Protein AF-A0A6V7LR95-F1 (afdb_monomer)

InterPro domains:
  IPR001156 Transferrin-like domain [PS51408] (1-93)

Radius of gyration: 14.33 Å; Cα contacts (8 Å, |Δi|>4): 71; chains: 1; bounding box: 35×36×40 Å

Structure (mmCIF, N/CA/C/O backbone):
data_AF-A0A6V7LR95-F1
#
_entry.id   AF-A0A6V7LR95-F1
#
loop_
_atom_site.group_PDB
_atom_site.id
_atom_site.type_symbol
_atom_site.label_atom_id
_atom_site.label_alt_id
_atom_site.label_comp_id
_atom_site.label_asym_id
_atom_site.label_entity_id
_atom_site.label_seq_id
_atom_site.pdbx_PDB_ins_code
_atom_site.Cartn_x
_atom_site.Cartn_y
_atom_site.Cartn_z
_atom_site.occupancy
_atom_site.B_iso_or_equiv
_atom_site.auth_seq_id
_atom_site.auth_comp_id
_atom_site.auth_asym_id
_atom_site.auth_atom_id
_atom_site.pdbx_PDB_model_num
ATOM 1 N N . GLU A 1 1 ? 1.261 25.431 -10.183 1.00 73.88 1 GLU A N 1
ATOM 2 C CA . GLU A 1 1 ? 2.338 24.464 -9.891 1.00 73.88 1 GLU A CA 1
ATOM 3 C C . GLU A 1 1 ? 1.924 23.655 -8.665 1.00 73.88 1 GLU A C 1
ATOM 5 O O . GLU A 1 1 ? 1.272 24.232 -7.799 1.00 73.88 1 GLU A O 1
ATOM 10 N N . PHE A 1 2 ? 2.167 22.341 -8.631 1.00 76.94 2 PHE A N 1
ATOM 11 C CA . PHE A 1 2 ? 1.835 21.518 -7.458 1.00 76.94 2 PHE A CA 1
ATOM 12 C C . PHE A 1 2 ? 2.959 21.627 -6.421 1.00 76.94 2 PHE A C 1
ATOM 14 O O . PHE A 1 2 ? 4.124 21.576 -6.796 1.00 76.94 2 PHE A O 1
ATOM 21 N N . GLU A 1 3 ? 2.625 21.739 -5.131 1.00 78.69 3 GLU A N 1
ATOM 22 C CA . GLU A 1 3 ? 3.627 21.786 -4.046 1.00 78.69 3 GLU A CA 1
ATOM 23 C C . GLU A 1 3 ? 4.350 20.433 -3.881 1.00 78.69 3 GLU A C 1
ATOM 25 O O . GLU A 1 3 ? 5.518 20.396 -3.510 1.00 78.69 3 GLU A O 1
ATOM 30 N N . PHE A 1 4 ? 3.675 19.318 -4.205 1.00 77.75 4 PHE A N 1
ATOM 31 C CA . PHE A 1 4 ? 4.209 17.955 -4.100 1.00 77.75 4 PHE A CA 1
ATOM 32 C C . PHE A 1 4 ? 3.639 17.023 -5.178 1.00 77.75 4 PHE A C 1
ATOM 34 O O . PHE A 1 4 ? 2.528 17.233 -5.669 1.00 77.75 4 PHE A O 1
ATOM 41 N N . GLN A 1 5 ? 4.372 15.948 -5.488 1.00 82.25 5 GLN A N 1
ATOM 42 C CA . GLN A 1 5 ? 3.949 14.888 -6.405 1.00 82.25 5 GLN A CA 1
ATOM 43 C C . GLN A 1 5 ? 4.212 13.501 -5.804 1.00 82.25 5 GLN A C 1
ATOM 45 O O . GLN A 1 5 ? 5.277 13.246 -5.244 1.00 82.25 5 GLN A O 1
ATOM 50 N N . THR A 1 6 ? 3.250 12.586 -5.951 1.00 84.12 6 THR A N 1
ATOM 51 C CA . THR A 1 6 ? 3.440 11.168 -5.618 1.00 84.12 6 THR A CA 1
ATOM 52 C C . THR A 1 6 ? 4.292 10.500 -6.691 1.00 84.12 6 THR A C 1
ATOM 54 O O . THR A 1 6 ? 3.943 10.530 -7.873 1.00 84.12 6 THR A O 1
ATOM 57 N N . VAL A 1 7 ? 5.390 9.874 -6.275 1.00 89.38 7 VAL A N 1
ATOM 58 C CA . VAL A 1 7 ? 6.330 9.175 -7.158 1.00 89.38 7 VAL A CA 1
ATOM 59 C C . VAL A 1 7 ? 6.615 7.774 -6.631 1.00 89.38 7 VAL A C 1
ATOM 61 O O . VAL A 1 7 ? 6.467 7.506 -5.440 1.00 89.38 7 VAL A O 1
ATOM 64 N N . VAL A 1 8 ? 7.037 6.884 -7.528 1.00 91.69 8 VAL A N 1
ATOM 65 C CA . VAL A 1 8 ? 7.504 5.537 -7.188 1.00 91.69 8 VAL A CA 1
ATOM 66 C C . VAL A 1 8 ? 9.002 5.495 -7.433 1.00 91.69 8 VAL A C 1
ATOM 68 O O . VAL A 1 8 ? 9.459 5.839 -8.521 1.00 91.69 8 VAL A O 1
ATOM 71 N N . ILE A 1 9 ? 9.758 5.084 -6.420 1.00 93.62 9 ILE A N 1
ATOM 72 C CA . ILE A 1 9 ? 11.209 4.931 -6.505 1.00 93.62 9 ILE A CA 1
ATOM 73 C C . ILE A 1 9 ? 11.505 3.437 -6.621 1.00 93.62 9 ILE A C 1
ATOM 75 O O . ILE A 1 9 ? 11.103 2.656 -5.760 1.00 93.62 9 ILE A O 1
ATOM 79 N N . VAL A 1 10 ? 12.198 3.051 -7.689 1.00 94.50 10 VAL A N 1
ATOM 80 C CA . VAL A 1 10 ? 12.600 1.668 -7.978 1.00 94.50 10 VAL A CA 1
ATOM 81 C C . VAL A 1 10 ? 14.106 1.602 -8.248 1.00 94.50 10 VAL A C 1
ATOM 83 O O . VAL A 1 10 ? 14.696 2.624 -8.607 1.00 94.50 10 VAL A O 1
ATOM 86 N N . PRO A 1 11 ? 14.751 0.432 -8.086 1.00 94.69 11 PRO A N 1
ATOM 87 C CA . PRO A 1 11 ? 16.133 0.242 -8.516 1.00 94.69 11 PRO A CA 1
ATOM 88 C C . PRO A 1 11 ? 16.295 0.505 -10.015 1.00 94.69 11 PRO A C 1
ATOM 90 O O . PRO A 1 11 ? 15.386 0.231 -10.794 1.00 94.69 11 PRO A O 1
ATOM 93 N N . GLU A 1 12 ? 17.478 0.947 -10.436 1.00 95.31 12 GLU A N 1
ATOM 94 C CA . GLU A 1 12 ? 17.794 1.171 -11.857 1.00 95.31 12 GLU A CA 1
ATOM 95 C C . GLU A 1 12 ? 17.627 -0.100 -12.711 1.00 95.31 12 GLU A C 1
ATOM 97 O O . GLU A 1 12 ? 17.273 -0.031 -13.882 1.00 95.31 12 GLU A O 1
ATOM 102 N N . SER A 1 13 ? 17.810 -1.278 -12.106 1.00 93.81 13 SER A N 1
ATOM 103 C CA . SER A 1 13 ? 17.610 -2.578 -12.752 1.00 93.81 13 SER A CA 1
ATOM 104 C C . SER A 1 13 ? 16.141 -2.964 -12.974 1.00 93.81 13 SER A C 1
ATOM 106 O O . SER A 1 13 ? 15.871 -4.027 -13.535 1.00 93.81 13 SER A O 1
ATOM 108 N N . PHE A 1 14 ? 15.180 -2.153 -12.522 1.00 94.44 14 PHE A N 1
ATOM 109 C CA . PHE A 1 14 ? 13.759 -2.447 -12.665 1.00 94.44 14 PHE A CA 1
ATOM 110 C C . PHE A 1 14 ? 13.288 -2.294 -14.119 1.00 94.44 14 PHE A C 1
ATOM 112 O O . PHE A 1 14 ? 13.468 -1.252 -14.747 1.00 94.44 14 PHE A O 1
ATOM 119 N N . ASN A 1 15 ? 12.617 -3.322 -14.646 1.00 92.44 15 ASN A N 1
ATOM 120 C CA . ASN A 1 15 ? 12.039 -3.291 -15.988 1.00 92.44 15 ASN A CA 1
ATOM 121 C C . ASN A 1 15 ? 10.761 -2.438 -16.020 1.00 92.44 15 ASN A C 1
ATOM 123 O O . ASN A 1 15 ? 9.685 -2.880 -15.619 1.00 92.44 15 ASN A O 1
ATOM 127 N N . THR A 1 16 ? 10.858 -1.227 -16.563 1.00 91.56 16 THR A N 1
ATOM 128 C CA . THR A 1 16 ? 9.742 -0.273 -16.621 1.00 91.56 16 THR A CA 1
ATOM 129 C C . THR A 1 16 ? 8.698 -0.584 -17.696 1.00 91.56 16 THR A C 1
ATOM 131 O O . THR A 1 16 ? 7.618 0.006 -17.662 1.00 91.56 16 THR A O 1
ATOM 134 N N . ASN A 1 17 ? 8.954 -1.528 -18.611 1.00 94.12 17 ASN A N 1
ATOM 135 C CA . ASN A 1 17 ? 8.024 -1.867 -19.700 1.00 94.12 17 ASN A CA 1
ATOM 136 C C . ASN A 1 17 ? 6.672 -2.405 -19.199 1.00 94.12 17 ASN A C 1
ATOM 138 O O . ASN A 1 17 ? 5.659 -2.275 -19.880 1.00 94.12 17 ASN A O 1
ATOM 142 N N . GLU A 1 18 ? 6.642 -2.991 -18.000 1.00 90.19 18 GLU A N 1
ATOM 143 C CA . GLU A 1 18 ? 5.421 -3.513 -17.370 1.00 90.19 18 GLU A CA 1
ATOM 144 C C . GLU A 1 18 ? 4.680 -2.459 -16.524 1.00 90.19 18 GLU A C 1
ATOM 146 O O . GLU A 1 18 ? 3.612 -2.732 -15.963 1.00 90.19 18 GLU A O 1
ATOM 151 N N . GLY A 1 19 ? 5.227 -1.243 -16.420 1.00 91.38 19 GLY A N 1
ATOM 152 C 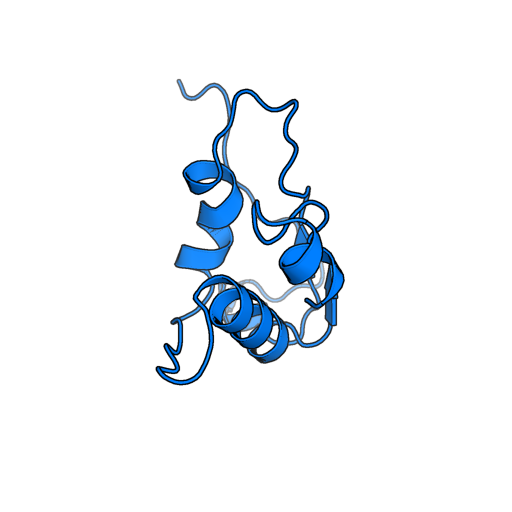CA . GLY A 1 19 ? 4.675 -0.164 -15.606 1.00 91.38 19 GLY A CA 1
ATOM 153 C C . GLY A 1 19 ? 4.449 -0.591 -14.152 1.00 91.38 19 GLY A C 1
ATOM 154 O O . GLY A 1 19 ? 5.282 -1.261 -13.545 1.00 91.38 19 GLY A O 1
ATOM 155 N N . LEU A 1 20 ? 3.290 -0.230 -13.588 1.00 91.75 20 LEU A N 1
ATOM 156 C CA . LEU A 1 20 ? 2.939 -0.579 -12.204 1.00 91.75 20 LEU A CA 1
ATOM 157 C C . LEU A 1 20 ? 2.752 -2.087 -11.989 1.00 91.7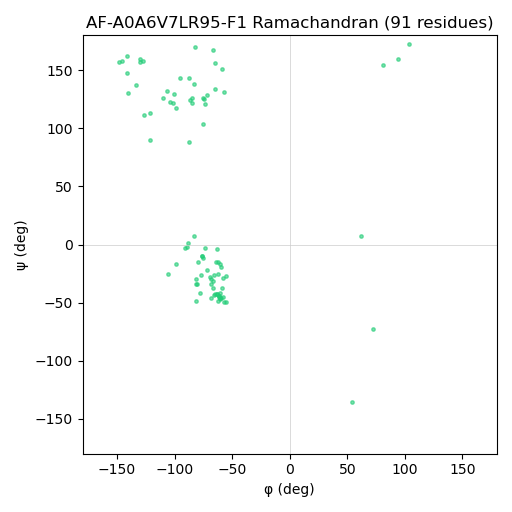5 20 LEU A C 1
ATOM 159 O O . LEU A 1 20 ? 2.978 -2.567 -10.883 1.00 91.75 20 LEU A O 1
ATOM 163 N N . ARG A 1 21 ? 2.391 -2.854 -13.027 1.00 91.12 21 ARG A N 1
ATOM 164 C CA . ARG A 1 21 ? 2.206 -4.312 -12.903 1.00 91.12 21 ARG A CA 1
ATOM 165 C C . ARG A 1 21 ? 3.519 -5.032 -12.607 1.00 91.12 21 ARG A C 1
ATOM 167 O O . ARG A 1 21 ? 3.501 -6.012 -11.867 1.00 91.12 21 ARG A O 1
ATOM 174 N N . GLY A 1 22 ? 4.637 -4.500 -13.104 1.00 93.12 22 GLY A N 1
ATOM 175 C CA . GLY A 1 22 ? 5.973 -5.034 -12.835 1.00 93.12 22 GLY A CA 1
ATOM 176 C C . GLY A 1 22 ? 6.386 -4.944 -11.362 1.00 93.12 22 GLY A C 1
ATOM 177 O O . GLY A 1 22 ? 7.325 -5.610 -10.945 1.00 93.12 22 GLY A O 1
ATOM 178 N N . LEU A 1 23 ? 5.676 -4.154 -10.546 1.00 93.50 23 LEU A N 1
ATOM 179 C CA . LEU A 1 23 ? 5.940 -4.033 -9.110 1.00 93.50 23 LEU A CA 1
ATOM 180 C C . LEU A 1 23 ? 5.456 -5.248 -8.300 1.00 93.50 23 LEU A C 1
ATOM 182 O O . LEU A 1 23 ? 5.797 -5.379 -7.120 1.00 93.50 23 LEU A O 1
ATOM 186 N N . LYS A 1 24 ? 4.664 -6.139 -8.910 1.00 93.31 24 LYS A N 1
ATOM 187 C CA . LYS A 1 24 ? 4.143 -7.340 -8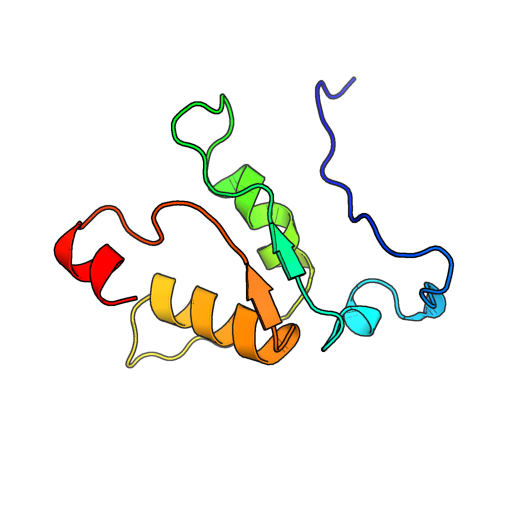.254 1.00 93.31 24 LYS A CA 1
ATOM 188 C C . LYS A 1 24 ? 5.296 -8.194 -7.716 1.00 93.31 24 LYS A C 1
ATOM 190 O O . LYS A 1 24 ? 6.252 -8.482 -8.428 1.00 93.31 24 LYS A O 1
ATOM 195 N N . ASN A 1 25 ? 5.198 -8.619 -6.458 1.00 93.50 25 ASN A N 1
ATOM 196 C CA . ASN A 1 25 ? 6.232 -9.356 -5.715 1.00 93.50 25 ASN A CA 1
ATOM 197 C C . ASN A 1 25 ? 7.576 -8.616 -5.505 1.00 93.50 25 ASN A C 1
ATOM 199 O O . ASN A 1 25 ? 8.518 -9.218 -4.988 1.00 93.50 25 ASN A O 1
ATOM 203 N N . GLY A 1 26 ? 7.686 -7.329 -5.861 1.00 92.12 26 GLY A N 1
ATOM 204 C CA . GLY A 1 26 ? 8.932 -6.553 -5.756 1.00 92.12 26 GLY A CA 1
ATOM 205 C C . GLY A 1 26 ? 9.299 -6.107 -4.336 1.00 92.12 26 GLY A C 1
ATOM 206 O O . GLY A 1 26 ? 10.414 -5.650 -4.093 1.00 92.12 26 GLY A O 1
ATOM 207 N N . GLY A 1 27 ? 8.381 -6.272 -3.384 1.00 93.00 27 GLY A N 1
ATOM 208 C CA . GLY A 1 27 ? 8.474 -5.671 -2.060 1.00 93.00 27 GLY A CA 1
ATOM 209 C C . GLY A 1 27 ? 8.018 -4.206 -2.045 1.00 93.00 27 GLY A C 1
ATOM 210 O O . GLY A 1 27 ? 8.056 -3.522 -3.065 1.00 93.00 27 GLY A O 1
ATOM 211 N N . PHE A 1 28 ? 7.563 -3.720 -0.889 1.00 94.06 28 PHE A N 1
ATOM 212 C CA . PHE A 1 28 ? 7.000 -2.374 -0.766 1.00 94.06 28 PHE A CA 1
ATOM 213 C C . PHE A 1 28 ? 7.405 -1.665 0.523 1.00 94.06 28 PHE A C 1
ATOM 215 O O . PHE A 1 28 ? 7.241 -2.203 1.618 1.00 94.06 28 PHE A O 1
ATOM 222 N N . CYS A 1 29 ? 7.872 -0.426 0.387 1.00 93.69 29 CYS A N 1
ATOM 223 C CA . CYS A 1 29 ? 8.166 0.476 1.495 1.00 93.69 29 CYS A CA 1
ATOM 224 C C . CYS A 1 29 ? 7.319 1.739 1.335 1.00 93.69 29 CYS A C 1
ATOM 226 O O . CYS A 1 29 ? 7.534 2.515 0.404 1.00 93.69 29 CYS A O 1
ATOM 228 N N . HIS A 1 30 ? 6.371 1.951 2.242 1.00 92.00 30 HIS A N 1
ATOM 229 C CA . HIS A 1 30 ? 5.544 3.151 2.268 1.00 92.00 30 HIS A CA 1
ATOM 230 C C . HIS A 1 30 ? 6.135 4.183 3.244 1.00 92.00 30 HIS A C 1
ATOM 232 O O . HIS A 1 30 ? 6.594 3.791 4.320 1.00 92.00 30 HIS A O 1
ATOM 238 N N . PRO A 1 31 ? 6.068 5.498 2.954 1.00 86.81 31 PRO A N 1
ATOM 239 C CA . PRO A 1 31 ? 6.473 6.550 3.900 1.00 86.81 31 PRO A CA 1
ATOM 240 C C . PRO A 1 31 ? 5.663 6.553 5.210 1.00 86.81 31 PRO A C 1
ATOM 242 O O . PRO A 1 31 ? 6.089 7.132 6.206 1.00 86.81 31 PRO A O 1
ATOM 245 N N . GLY A 1 32 ? 4.514 5.876 5.216 1.00 83.69 32 GLY A N 1
ATOM 246 C CA . GLY A 1 32 ? 3.639 5.702 6.372 1.00 83.69 32 GLY A CA 1
ATOM 247 C C . GLY A 1 32 ? 2.514 6.735 6.453 1.00 83.69 32 GLY A C 1
ATOM 248 O O . GLY A 1 32 ? 2.575 7.797 5.838 1.00 83.69 32 GLY A O 1
ATOM 249 N N . LEU A 1 33 ? 1.464 6.405 7.208 1.00 79.00 33 LEU A N 1
ATOM 250 C CA . LEU A 1 33 ? 0.357 7.318 7.501 1.00 79.00 33 LEU A CA 1
ATOM 251 C C . LEU A 1 33 ? 0.720 8.1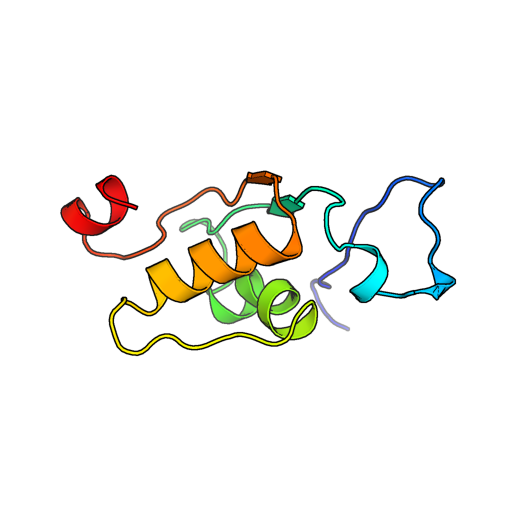46 8.740 1.00 79.00 33 LEU A C 1
ATOM 253 O O . LEU A 1 33 ? 0.481 7.744 9.878 1.00 79.00 33 LEU A O 1
ATOM 257 N N . ALA A 1 34 ? 1.386 9.283 8.538 1.00 65.81 34 ALA A N 1
ATOM 258 C CA . ALA A 1 34 ? 1.815 10.139 9.640 1.00 65.81 34 ALA A CA 1
ATOM 259 C C . ALA A 1 34 ? 0.712 11.130 10.054 1.00 65.81 34 ALA A C 1
ATOM 261 O O . ALA A 1 34 ? 0.310 11.975 9.256 1.00 65.81 34 ALA A O 1
ATOM 262 N N . LYS A 1 35 ? 0.319 11.122 11.340 1.00 60.94 35 LYS A N 1
ATOM 263 C CA . LYS A 1 35 ? -0.591 12.124 11.951 1.00 60.94 35 LYS A CA 1
ATOM 264 C C . LYS A 1 35 ? -0.065 13.565 11.887 1.00 60.94 35 LYS A C 1
ATOM 266 O O . LYS A 1 35 ? -0.831 14.508 12.033 1.00 60.94 35 LYS A O 1
ATOM 271 N N . VAL A 1 36 ? 1.243 13.730 11.688 1.00 55.06 36 VAL A N 1
ATOM 272 C CA . VAL A 1 36 ? 1.940 15.028 11.650 1.00 55.06 36 VAL A CA 1
ATOM 273 C C . VAL A 1 36 ? 1.972 15.658 10.251 1.00 55.06 36 VAL A C 1
ATOM 275 O O . VAL A 1 36 ? 2.554 16.722 10.059 1.00 55.06 36 VAL A O 1
ATOM 278 N N . SER A 1 37 ? 1.372 15.000 9.259 1.00 59.75 37 SER A N 1
ATOM 279 C CA . SER A 1 37 ? 1.379 15.445 7.870 1.00 59.75 37 SER A CA 1
ATOM 280 C C . SER A 1 37 ? 0.219 16.404 7.579 1.00 59.75 37 SER A C 1
ATOM 282 O O . SER A 1 37 ? -0.904 16.186 8.025 1.00 59.75 37 SER A O 1
ATOM 284 N N . LYS A 1 38 ? 0.454 17.424 6.742 1.00 65.00 38 LYS A N 1
ATOM 285 C CA . LYS A 1 38 ? -0.619 18.221 6.107 1.00 65.00 38 LYS A CA 1
ATOM 286 C C . LYS A 1 38 ? -1.497 17.377 5.161 1.00 65.00 38 LYS A C 1
ATOM 288 O O . LYS A 1 38 ? -2.430 17.904 4.559 1.00 65.00 38 LYS A O 1
ATOM 293 N N . TRP A 1 39 ? -1.166 16.101 4.960 1.00 74.00 39 TRP A N 1
ATOM 294 C CA . TRP A 1 39 ? -1.801 15.208 4.001 1.00 74.00 39 TRP A CA 1
ATOM 295 C C . TRP A 1 39 ? -2.682 14.190 4.713 1.00 74.00 39 TRP A C 1
ATOM 297 O O . TRP A 1 39 ? -2.264 13.541 5.670 1.00 74.00 39 TRP A 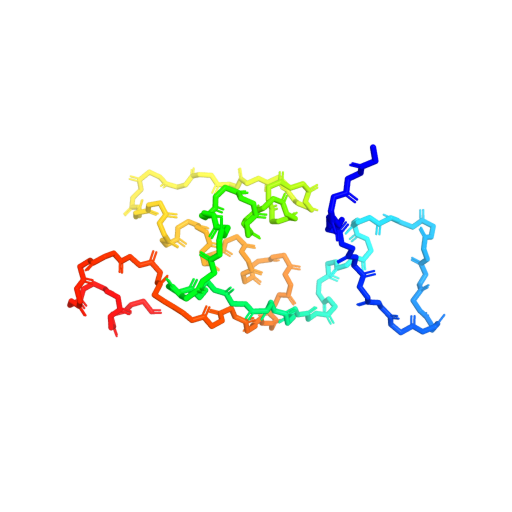O 1
ATOM 307 N N . ASN A 1 40 ? -3.900 14.040 4.205 1.00 77.31 40 ASN A N 1
ATOM 308 C CA . ASN A 1 40 ? -4.849 13.042 4.675 1.00 77.31 40 ASN A CA 1
ATOM 309 C C . ASN A 1 40 ? -4.583 11.669 4.032 1.00 77.31 40 ASN A C 1
ATOM 311 O O . ASN A 1 40 ? -3.836 11.542 3.056 1.00 77.31 40 ASN A O 1
ATOM 315 N N . ASP A 1 41 ? -5.257 10.642 4.545 1.00 79.69 41 ASP A N 1
ATOM 316 C CA . ASP A 1 41 ? -5.162 9.263 4.049 1.00 79.69 41 ASP A CA 1
ATOM 317 C C . ASP A 1 41 ? -5.478 9.134 2.560 1.00 79.69 41 ASP A C 1
ATOM 319 O O . ASP A 1 41 ? -4.968 8.238 1.889 1.00 79.69 41 ASP A O 1
ATOM 323 N N . TYR A 1 42 ? -6.293 10.039 2.010 1.00 80.00 42 TYR A N 1
ATOM 324 C CA . TYR A 1 42 ? -6.572 10.037 0.583 1.00 80.00 42 TYR A CA 1
ATOM 325 C C . TYR A 1 42 ? -5.286 10.244 -0.221 1.00 80.00 42 TYR A C 1
ATOM 327 O O . TYR A 1 42 ? -5.035 9.480 -1.150 1.00 80.00 42 TYR A O 1
ATOM 335 N N . ILE A 1 43 ? -4.451 11.217 0.139 1.00 83.06 43 ILE A N 1
ATOM 336 C CA . ILE A 1 43 ? -3.187 11.472 -0.566 1.00 83.06 43 ILE A CA 1
ATOM 337 C C . ILE A 1 43 ? -2.205 10.324 -0.327 1.00 83.06 43 ILE A C 1
ATOM 339 O O . ILE A 1 43 ? -1.633 9.803 -1.283 1.00 83.06 43 ILE A O 1
ATOM 343 N N . HIS A 1 44 ? -2.060 9.878 0.922 1.00 83.75 44 HIS A N 1
ATOM 344 C CA . HIS A 1 44 ? -1.123 8.806 1.265 1.00 83.75 44 HIS A CA 1
ATOM 345 C C . HIS A 1 44 ? -1.450 7.487 0.559 1.00 83.75 44 HIS A C 1
ATOM 347 O O . HIS A 1 44 ? -0.578 6.872 -0.040 1.00 83.75 44 HIS A O 1
ATOM 353 N N . LYS A 1 45 ? -2.725 7.095 0.524 1.00 87.62 45 LYS A N 1
ATOM 354 C CA . LYS A 1 45 ? -3.169 5.851 -0.122 1.00 87.62 45 LYS A CA 1
ATOM 355 C C . LYS A 1 45 ? -3.369 5.992 -1.640 1.00 87.62 45 LYS A C 1
ATOM 357 O O . LYS A 1 45 ? -3.917 5.094 -2.276 1.00 87.62 45 LYS A O 1
ATOM 362 N N . PHE A 1 46 ? -2.996 7.122 -2.255 1.00 88.81 46 PHE A N 1
ATOM 363 C CA . PHE A 1 46 ? -3.226 7.351 -3.688 1.00 88.81 46 PHE A CA 1
ATOM 364 C C . PHE A 1 46 ? -2.511 6.323 -4.566 1.00 88.81 46 PHE A C 1
ATOM 366 O O . PHE A 1 46 ? -3.118 5.796 -5.498 1.00 88.81 46 PHE A O 1
ATOM 373 N N . PHE A 1 47 ? -1.246 6.030 -4.259 1.00 90.62 47 PHE A N 1
ATOM 374 C CA . PHE A 1 47 ? -0.471 5.034 -4.995 1.00 90.62 47 PHE A CA 1
ATOM 375 C C . PHE A 1 47 ? -1.121 3.652 -4.906 1.00 90.62 47 PHE A C 1
ATOM 377 O O . PHE A 1 47 ? -1.313 3.002 -5.929 1.00 90.62 47 PHE A O 1
ATOM 384 N N . GLU A 1 48 ? -1.523 3.250 -3.700 1.00 89.06 48 GLU A N 1
ATOM 385 C CA . GLU A 1 48 ? -2.143 1.952 -3.436 1.00 89.06 48 GLU A CA 1
ATOM 386 C C . GLU A 1 48 ? -3.380 1.753 -4.321 1.00 89.06 48 GLU A C 1
ATOM 388 O O . GLU A 1 48 ? -3.438 0.812 -5.107 1.00 89.06 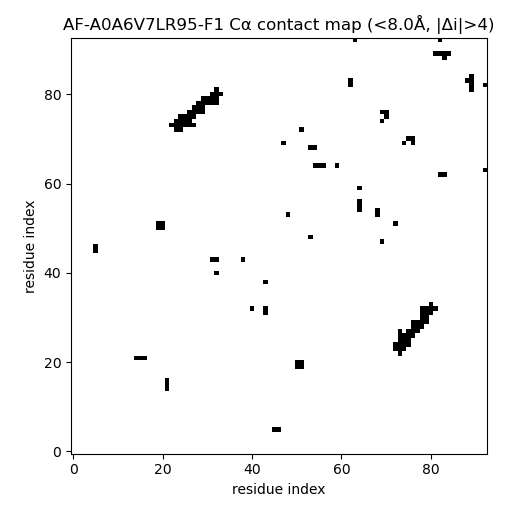48 GLU A O 1
ATOM 393 N N . ARG A 1 49 ? -4.280 2.747 -4.347 1.00 88.38 49 ARG A N 1
ATOM 394 C CA . ARG A 1 49 ? -5.488 2.764 -5.196 1.00 88.38 49 ARG A CA 1
ATOM 395 C C . ARG A 1 49 ? -5.226 2.747 -6.707 1.00 88.38 49 ARG A C 1
ATOM 397 O O . ARG A 1 49 ? -6.165 2.550 -7.474 1.00 88.38 49 ARG A O 1
ATOM 404 N N . LYS A 1 50 ? -3.999 3.029 -7.151 1.00 89.69 50 LYS A N 1
ATOM 405 C CA . LYS A 1 50 ? -3.613 3.071 -8.572 1.00 89.69 50 LYS A CA 1
ATOM 406 C C . LYS A 1 50 ? -2.778 1.872 -9.006 1.00 89.69 50 LYS A C 1
ATOM 408 O O . LYS A 1 50 ? -2.760 1.571 -10.196 1.00 89.69 50 LYS A O 1
ATOM 413 N N . ALA A 1 51 ? -2.066 1.236 -8.083 1.00 87.38 51 ALA A N 1
ATOM 414 C CA . ALA A 1 51 ? -1.076 0.218 -8.403 1.00 87.38 51 ALA A CA 1
ATOM 415 C C . ALA A 1 51 ? -1.683 -1.167 -8.666 1.00 87.38 51 ALA A C 1
ATOM 417 O O . ALA A 1 51 ? -1.131 -1.911 -9.478 1.00 87.38 51 ALA A O 1
ATOM 418 N N . TRP A 1 52 ? -2.818 -1.499 -8.046 1.00 87.50 52 TRP A N 1
ATOM 419 C CA . TRP A 1 52 ? -3.491 -2.784 -8.246 1.00 87.50 52 TRP A CA 1
ATOM 420 C C . TRP A 1 52 ? -5.017 -2.681 -8.172 1.00 87.50 52 TRP A C 1
ATOM 422 O O . TRP A 1 52 ? -5.583 -1.770 -7.558 1.00 87.50 52 TRP A O 1
ATOM 432 N N . ASP A 1 53 ? -5.681 -3.665 -8.775 1.00 86.56 53 ASP A N 1
ATOM 433 C CA . ASP A 1 53 ? -7.122 -3.858 -8.643 1.00 86.56 53 ASP A CA 1
ATOM 434 C C . ASP A 1 53 ? -7.423 -4.457 -7.268 1.00 86.56 53 ASP A C 1
ATOM 436 O O . ASP A 1 53 ? -6.835 -5.466 -6.878 1.00 86.56 53 ASP A O 1
ATOM 440 N N . HIS A 1 54 ? -8.308 -3.811 -6.510 1.00 86.75 54 HIS A N 1
ATOM 441 C CA . HIS A 1 54 ? -8.608 -4.219 -5.140 1.00 86.75 54 HIS A CA 1
ATOM 442 C C . HIS A 1 54 ? -9.665 -5.321 -5.131 1.00 86.75 54 HIS A C 1
ATOM 444 O O . HIS A 1 54 ? -10.765 -5.143 -5.653 1.00 86.75 54 HIS A O 1
ATOM 450 N N . GLU A 1 55 ? -9.352 -6.437 -4.478 1.00 91.06 55 GLU A N 1
ATOM 451 C CA . GLU A 1 55 ? -10.335 -7.458 -4.133 1.00 91.06 55 GLU A CA 1
ATOM 452 C C . GLU A 1 55 ? -11.019 -7.084 -2.814 1.00 91.06 55 GLU A C 1
ATOM 454 O O . GLU A 1 55 ? -10.356 -6.935 -1.784 1.00 91.06 55 GLU A O 1
ATOM 459 N N . CYS A 1 56 ? -12.346 -6.952 -2.833 1.00 91.75 56 CYS A N 1
ATOM 460 C CA . CYS A 1 56 ? -13.143 -6.682 -1.637 1.00 91.75 56 CYS A CA 1
ATOM 461 C C . CYS A 1 56 ? -13.759 -7.974 -1.103 1.00 91.75 56 CYS A C 1
ATOM 463 O O . CYS A 1 56 ? -14.597 -8.591 -1.762 1.00 91.75 56 CYS A O 1
ATOM 465 N N . ARG A 1 57 ? -13.376 -8.356 0.114 1.00 94.88 57 ARG A N 1
ATOM 466 C CA . ARG A 1 57 ? -13.943 -9.490 0.845 1.00 94.88 57 ARG A CA 1
ATOM 467 C C . ARG A 1 57 ? -14.946 -8.979 1.873 1.00 94.88 57 ARG A C 1
ATOM 469 O O . ARG A 1 57 ? -14.645 -8.046 2.614 1.00 94.88 57 ARG A O 1
ATOM 476 N N . ALA A 1 58 ? -16.146 -9.555 1.873 1.00 95.38 58 ALA A N 1
ATOM 477 C CA . ALA A 1 58 ? -17.267 -9.082 2.690 1.00 95.38 58 ALA A CA 1
ATOM 478 C C . ALA A 1 58 ? -17.192 -9.526 4.162 1.00 95.38 58 ALA A C 1
ATOM 480 O O . ALA A 1 58 ? -17.912 -8.993 5.000 1.00 95.38 58 ALA A O 1
ATOM 481 N N . ASP A 1 59 ? -16.347 -10.508 4.468 1.00 96.31 59 ASP A N 1
ATOM 482 C CA . ASP A 1 59 ? -16.163 -11.122 5.784 1.00 96.31 59 ASP A CA 1
ATOM 483 C C . ASP A 1 59 ? -15.076 -10.448 6.638 1.00 96.31 59 ASP A C 1
ATOM 485 O O . ASP A 1 59 ? -14.884 -10.831 7.790 1.00 96.31 59 ASP A O 1
ATOM 489 N N . VAL A 1 60 ? -14.385 -9.440 6.097 1.00 94.31 60 VAL A N 1
ATOM 490 C CA . VAL A 1 60 ? -13.312 -8.704 6.781 1.00 94.31 60 VAL A CA 1
ATOM 491 C C . VAL A 1 60 ? -13.525 -7.195 6.670 1.00 94.31 60 VAL A C 1
ATOM 493 O O . VAL A 1 60 ? -14.236 -6.699 5.792 1.00 94.31 60 VAL A O 1
ATOM 496 N N . SER A 1 61 ? -12.897 -6.440 7.565 1.00 93.19 61 SER A N 1
ATOM 497 C CA . SER A 1 61 ? -12.949 -4.980 7.564 1.00 93.19 61 SER A CA 1
ATOM 498 C C . SER A 1 61 ? -12.256 -4.366 6.337 1.00 93.19 61 SER A C 1
ATOM 500 O O . SER A 1 61 ? -11.505 -5.011 5.601 1.00 93.19 61 SER A O 1
ATOM 502 N N . VAL A 1 62 ? -12.480 -3.068 6.109 1.00 91.38 62 VAL A N 1
ATOM 503 C CA . VAL A 1 62 ? -11.800 -2.327 5.031 1.00 91.38 62 VAL A CA 1
ATOM 504 C C . VAL A 1 62 ? -10.282 -2.330 5.231 1.00 91.38 62 VAL A C 1
ATOM 506 O O . VAL A 1 62 ? -9.549 -2.559 4.275 1.00 91.38 62 VAL A O 1
ATOM 509 N N . ALA A 1 63 ? -9.805 -2.139 6.464 1.00 91.88 63 ALA A N 1
ATOM 510 C CA . ALA A 1 63 ? -8.375 -2.142 6.765 1.00 91.88 63 ALA A CA 1
ATOM 511 C C . ALA A 1 63 ? -7.739 -3.527 6.561 1.00 91.88 63 ALA A C 1
ATOM 513 O O . ALA A 1 63 ? -6.634 -3.625 6.031 1.00 91.88 63 ALA A O 1
ATOM 514 N N . GLU A 1 64 ? -8.454 -4.604 6.897 1.00 94.38 64 GLU A N 1
ATOM 515 C CA . GLU A 1 64 ? -8.005 -5.969 6.598 1.00 94.38 64 GLU A CA 1
ATOM 516 C C . GLU A 1 64 ? -7.942 -6.218 5.095 1.00 94.38 64 GLU A C 1
ATOM 518 O O . GLU A 1 64 ? -6.957 -6.772 4.611 1.00 94.38 64 GLU A O 1
ATOM 523 N N . ASN A 1 65 ? -8.948 -5.768 4.338 1.00 95.06 65 ASN A N 1
ATOM 524 C CA . ASN A 1 65 ? -8.910 -5.828 2.881 1.00 95.06 65 ASN A CA 1
ATOM 525 C C . ASN A 1 65 ? -7.691 -5.075 2.327 1.00 95.06 65 ASN A C 1
ATOM 527 O O . ASN A 1 65 ? -6.985 -5.622 1.481 1.00 95.06 65 ASN A O 1
ATOM 531 N N . GLU A 1 66 ? -7.394 -3.866 2.810 1.00 92.25 66 GLU A N 1
ATOM 532 C CA . GLU A 1 66 ? -6.189 -3.120 2.417 1.00 92.25 66 GLU A CA 1
ATOM 533 C C . GLU A 1 66 ? -4.909 -3.929 2.698 1.00 92.25 66 GLU A C 1
ATOM 535 O O . GLU A 1 66 ? -4.086 -4.111 1.798 1.00 92.25 66 GLU A O 1
ATOM 540 N N . ALA A 1 67 ? -4.761 -4.479 3.908 1.00 92.06 67 ALA A N 1
ATOM 541 C CA . ALA A 1 67 ? -3.585 -5.258 4.305 1.00 92.06 67 ALA A CA 1
ATOM 542 C C . ALA A 1 67 ? -3.421 -6.540 3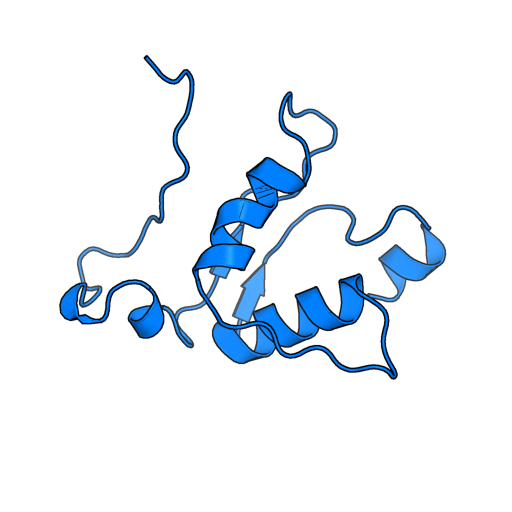.473 1.00 92.06 67 ALA A C 1
ATOM 544 O O . ALA A 1 67 ? -2.322 -6.872 3.020 1.00 92.06 67 ALA A O 1
ATOM 545 N N . ILE A 1 68 ? -4.524 -7.249 3.227 1.00 94.19 68 ILE A N 1
ATOM 546 C CA . ILE A 1 68 ? -4.572 -8.456 2.401 1.00 94.19 68 ILE A CA 1
ATOM 547 C C . ILE A 1 68 ? -4.167 -8.140 0.963 1.00 94.19 68 ILE A C 1
ATOM 549 O O . ILE A 1 68 ? -3.331 -8.845 0.401 1.00 94.19 68 ILE A O 1
ATOM 553 N N . ASN A 1 69 ? -4.739 -7.097 0.359 1.00 94.19 69 ASN A N 1
ATOM 554 C CA . ASN A 1 69 ? -4.420 -6.715 -1.013 1.00 94.19 69 ASN A CA 1
ATOM 555 C C . ASN A 1 69 ? -2.945 -6.311 -1.141 1.00 94.19 69 ASN A C 1
ATOM 557 O O . ASN A 1 69 ? -2.258 -6.766 -2.058 1.00 94.19 69 ASN A O 1
ATOM 561 N N . LEU A 1 70 ? -2.431 -5.546 -0.174 1.00 93.31 70 LEU A N 1
ATOM 562 C CA . LEU A 1 70 ? -1.026 -5.153 -0.129 1.00 93.31 70 LEU A CA 1
ATOM 563 C C . LEU A 1 70 ? -0.098 -6.374 -0.058 1.00 93.31 70 LEU A C 1
ATOM 565 O O . LEU A 1 70 ? 0.863 -6.479 -0.826 1.00 93.31 70 LEU A O 1
ATOM 569 N N . LYS A 1 71 ? -0.418 -7.332 0.821 1.00 92.94 71 LYS A N 1
ATOM 570 C CA . LYS A 1 71 ? 0.295 -8.609 0.938 1.00 92.94 71 LYS A CA 1
ATOM 571 C C . LYS A 1 71 ? 0.219 -9.424 -0.355 1.00 92.94 71 LYS A C 1
ATOM 573 O O . LYS A 1 71 ? 1.234 -9.961 -0.783 1.00 92.94 71 LYS A O 1
ATOM 578 N N . ASN A 1 72 ? -0.948 -9.523 -0.985 1.00 94.31 72 ASN A N 1
ATOM 579 C CA . ASN A 1 72 ? -1.134 -10.326 -2.196 1.00 94.31 72 ASN A CA 1
ATOM 580 C C . ASN A 1 72 ? -0.394 -9.739 -3.404 1.00 94.31 72 ASN A C 1
ATOM 582 O O . ASN A 1 72 ? 0.086 -10.491 -4.252 1.00 94.31 72 ASN A O 1
ATOM 586 N N . PHE A 1 73 ? -0.303 -8.411 -3.494 1.00 94.44 73 PHE A N 1
ATOM 587 C CA . PHE A 1 73 ? 0.368 -7.750 -4.606 1.00 94.44 73 PHE A CA 1
ATOM 588 C C . PHE A 1 73 ? 1.892 -7.710 -4.429 1.00 94.44 73 PHE A C 1
ATOM 590 O O . PHE A 1 73 ? 2.623 -8.089 -5.343 1.00 94.44 73 PHE A O 1
ATOM 597 N N . PHE A 1 74 ? 2.396 -7.293 -3.263 1.00 94.94 74 PHE A N 1
ATOM 598 C CA . PHE A 1 74 ? 3.839 -7.099 -3.045 1.00 94.94 74 PHE A CA 1
ATOM 599 C C . PHE A 1 74 ? 4.545 -8.254 -2.335 1.00 94.94 74 PHE A C 1
ATOM 601 O O . PHE A 1 74 ? 5.777 -8.321 -2.356 1.00 94.94 74 PHE A O 1
A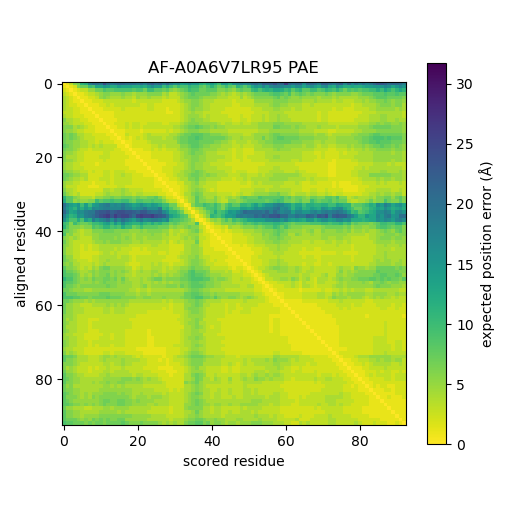TOM 608 N N . GLY A 1 75 ? 3.806 -9.146 -1.678 1.00 93.38 75 GLY A N 1
ATOM 609 C CA . GLY A 1 75 ? 4.351 -10.187 -0.809 1.00 93.38 75 GLY A CA 1
ATOM 610 C C . GLY A 1 75 ? 4.897 -9.615 0.500 1.00 93.38 75 GLY A C 1
ATOM 611 O O . GLY A 1 75 ? 4.299 -9.789 1.560 1.00 93.38 75 GLY A O 1
ATOM 612 N N . ARG A 1 76 ? 6.042 -8.925 0.431 1.00 92.88 76 ARG A N 1
ATOM 613 C CA . ARG A 1 76 ? 6.685 -8.256 1.574 1.00 92.88 76 ARG A CA 1
ATOM 614 C C . ARG A 1 76 ? 6.400 -6.761 1.530 1.00 92.88 76 ARG A C 1
ATOM 616 O O . ARG A 1 76 ? 6.771 -6.101 0.567 1.00 92.88 76 ARG A O 1
ATOM 623 N N . ALA A 1 77 ? 5.792 -6.212 2.572 1.00 92.12 77 ALA A N 1
ATOM 624 C CA . ALA A 1 77 ? 5.445 -4.798 2.619 1.00 92.12 77 ALA A CA 1
ATOM 625 C C . ALA A 1 77 ? 5.669 -4.204 4.014 1.00 92.12 77 ALA A C 1
ATOM 627 O O . ALA A 1 77 ? 5.490 -4.887 5.019 1.00 92.12 77 ALA A O 1
ATOM 628 N N . CYS A 1 78 ? 6.030 -2.923 4.063 1.00 91.75 78 CYS A N 1
ATOM 629 C CA . CYS A 1 78 ? 6.090 -2.115 5.273 1.00 91.75 78 CYS A CA 1
ATOM 630 C C . CYS A 1 78 ? 5.270 -0.841 5.052 1.00 91.75 78 CYS A C 1
ATOM 632 O O . CYS A 1 78 ? 5.658 0.014 4.251 1.00 91.75 78 CYS A O 1
ATOM 634 N N . ARG A 1 79 ? 4.139 -0.717 5.759 1.00 91.44 79 ARG A N 1
ATOM 635 C CA . ARG A 1 79 ? 3.304 0.491 5.771 1.00 91.44 79 ARG A CA 1
ATOM 636 C C . ARG A 1 79 ? 3.163 1.020 7.203 1.00 91.44 79 ARG A C 1
ATOM 638 O O . ARG A 1 79 ? 2.242 0.609 7.901 1.00 91.44 79 ARG A O 1
ATOM 645 N N . PRO A 1 80 ? 4.067 1.903 7.663 1.00 89.19 80 PRO A N 1
ATOM 646 C CA . PRO A 1 80 ? 4.024 2.418 9.029 1.00 89.19 80 PRO A CA 1
ATOM 647 C C . PRO A 1 80 ? 2.776 3.265 9.319 1.00 89.19 80 PRO A C 1
ATOM 649 O O . PRO A 1 80 ? 2.216 3.895 8.418 1.00 89.19 80 PRO A O 1
ATOM 652 N N . GLY A 1 81 ? 2.405 3.346 10.597 1.00 88.69 81 GLY A N 1
ATOM 653 C CA . GLY A 1 81 ? 1.271 4.132 11.091 1.00 88.69 81 GLY A CA 1
ATOM 654 C C . GLY A 1 8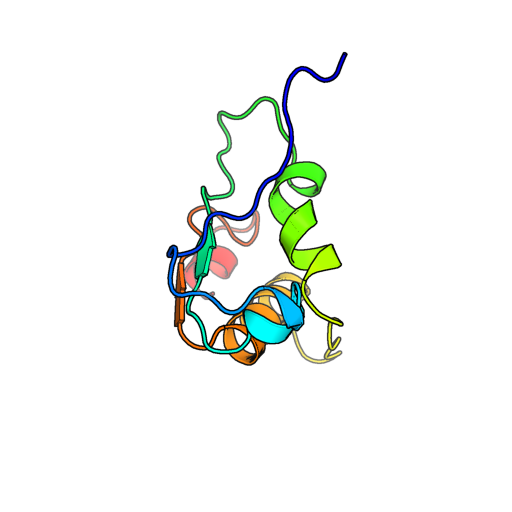1 ? 0.052 3.275 11.428 1.00 88.69 81 GLY A C 1
ATOM 655 O O . GLY A 1 81 ? 0.030 2.079 11.152 1.00 88.69 81 GLY A O 1
ATOM 656 N N . GLU A 1 82 ? -0.949 3.910 12.031 1.00 89.62 82 GLU A N 1
ATOM 657 C CA . GLU A 1 82 ? -2.208 3.257 12.402 1.00 89.62 82 GLU A CA 1
ATOM 658 C C . GLU A 1 82 ? -2.964 2.811 11.132 1.00 89.62 82 GLU A C 1
ATOM 660 O O . GLU A 1 82 ? -3.080 3.557 10.152 1.00 89.62 82 GLU A O 1
ATOM 665 N N . TRP A 1 83 ? -3.463 1.580 11.127 1.00 89.06 83 TRP A N 1
ATOM 666 C CA . TRP A 1 83 ? -4.362 1.018 10.121 1.00 89.06 83 TRP A CA 1
ATOM 667 C C . TRP A 1 83 ? -5.807 1.429 10.361 1.00 89.06 83 TRP A C 1
ATOM 669 O O . TRP A 1 83 ? -6.539 1.671 9.399 1.00 89.06 83 TRP A O 1
ATOM 679 N N . VAL A 1 84 ? -6.192 1.566 11.629 1.00 90.94 84 VAL A N 1
ATOM 680 C CA . VAL A 1 84 ? -7.514 2.030 12.055 1.00 90.94 84 VAL A CA 1
ATOM 681 C C . VAL A 1 84 ? -7.407 2.938 13.279 1.00 90.94 84 VAL A C 1
ATOM 683 O O . VAL A 1 84 ? -6.408 2.945 13.987 1.00 90.94 84 VAL A O 1
ATOM 686 N N . GLN A 1 85 ? -8.456 3.718 13.546 1.00 89.00 85 GLN A N 1
ATOM 687 C CA . GLN A 1 85 ? -8.482 4.629 14.700 1.00 89.00 85 GLN A CA 1
ATOM 688 C C . GLN A 1 85 ? -8.739 3.911 16.035 1.00 89.00 85 GLN A C 1
ATOM 690 O O . GLN A 1 85 ? -8.353 4.419 17.091 1.00 89.00 85 GLN A O 1
ATOM 695 N N . ASP A 1 86 ? -9.408 2.753 16.009 1.00 92.62 86 ASP A N 1
ATOM 696 C CA . ASP A 1 86 ? -9.610 1.952 17.216 1.00 92.62 86 ASP A CA 1
ATOM 697 C C . ASP A 1 86 ? -8.302 1.266 17.618 1.00 92.62 86 ASP A C 1
ATOM 699 O O . ASP A 1 86 ? -7.738 0.480 16.865 1.00 92.62 86 ASP A O 1
ATOM 703 N N . ARG A 1 87 ? -7.814 1.547 18.827 1.00 93.06 87 ARG A N 1
ATOM 704 C CA . ARG A 1 87 ? -6.496 1.075 19.275 1.00 93.06 87 ARG A CA 1
ATOM 705 C C . ARG A 1 87 ? -6.412 -0.430 19.496 1.00 93.06 87 ARG A C 1
ATOM 707 O O . ARG A 1 87 ? -5.308 -0.967 19.482 1.00 93.06 87 ARG A O 1
ATOM 714 N N . ASN A 1 88 ? -7.520 -1.085 19.833 1.00 95.00 88 ASN A N 1
ATOM 715 C CA . ASN A 1 88 ? -7.501 -2.523 20.084 1.00 95.00 88 ASN A CA 1
ATOM 716 C C . ASN A 1 88 ? -7.481 -3.270 18.756 1.00 95.00 88 ASN A C 1
ATOM 718 O O . ASN A 1 88 ? -6.711 -4.214 18.603 1.00 95.00 88 ASN A O 1
ATOM 722 N N . GLU A 1 89 ? -8.270 -2.792 17.801 1.00 92.88 89 GLU A N 1
ATOM 723 C CA . GLU A 1 89 ? -8.278 -3.302 16.442 1.00 92.88 89 GLU A CA 1
ATOM 724 C C . GLU A 1 89 ? -6.951 -3.027 15.724 1.00 92.88 89 GLU A C 1
ATOM 726 O O . GLU A 1 89 ? -6.385 -3.937 15.134 1.00 92.88 89 GLU A O 1
ATOM 731 N N . ASP A 1 90 ? -6.383 -1.825 15.853 1.00 92.38 90 ASP A N 1
ATOM 732 C CA . ASP A 1 90 ? -5.088 -1.478 15.251 1.00 92.38 90 ASP A CA 1
ATOM 733 C C . ASP A 1 90 ? -3.949 -2.387 15.727 1.00 92.38 90 ASP A C 1
ATOM 735 O O . ASP A 1 90 ? -3.096 -2.781 14.945 1.00 92.38 90 ASP A O 1
ATOM 739 N N . LYS A 1 91 ? -3.961 -2.775 17.008 1.00 93.06 91 LYS A N 1
ATOM 740 C CA . LYS A 1 91 ? -2.992 -3.729 17.569 1.00 93.06 91 LYS A CA 1
ATOM 741 C C . LYS A 1 91 ? -3.207 -5.169 17.107 1.00 93.06 91 LYS A C 1
ATOM 743 O O . LYS A 1 91 ? -2.303 -5.985 17.278 1.00 93.06 91 LYS A O 1
ATOM 748 N N . ARG A 1 92 ? -4.420 -5.511 16.665 1.00 93.00 92 ARG A N 1
ATOM 749 C CA . ARG A 1 92 ? -4.771 -6.855 16.191 1.00 93.00 92 ARG A CA 1
ATOM 750 C C . ARG A 1 92 ? -4.319 -7.067 14.744 1.00 93.00 92 ARG A C 1
ATOM 752 O O . ARG A 1 92 ? -4.000 -8.204 14.395 1.00 93.00 92 ARG A O 1
ATOM 759 N N . LEU A 1 93 ? -4.360 -6.007 13.935 1.00 87.69 93 LEU A N 1
ATOM 760 C CA . LEU A 1 93 ? -3.917 -5.979 12.536 1.00 87.69 93 LEU A CA 1
ATOM 761 C C . LEU A 1 93 ? -2.391 -6.090 12.422 1.00 87.69 93 LEU A C 1
ATOM 763 O O . LEU A 1 93 ? -1.948 -6.766 11.464 1.00 87.69 93 LEU A O 1
#

Foldseek 3Di:
DDPDDDDDDDDPPQDCPCPLLSQFQVEEEAPAQDPPDPDDPCVRCVCVVVSDDFDDDPVDDPLVSSVVSNCRGHVHYDHDDFSDPDPVVSVVD

Sequence (93 aa):
EFEFQTVVIVPESFNTNEGLRGLKNGGFCHPGLAKVSKWNDYIHKFFERKAWDHECRADVSVAENEAINLKNFFGRACRPGEWVQDRNEDKRL

Mean predicted aligned error: 4.51 Å

Secondary structure (DSSP, 8-state):
--S--------TT--GGGGGGGGTTS-EE-----TTSS--HHHHTTTHHHHSPPPPPTTS-HHHHHHHHHHHHHSSEE--S-SSSSHHHHHH-

Nearest PDB structures (foldseek):
  6wb6-assembly1_A  TM=6.925E-01  e=3.385E-02  Manduca sexta
  6wb6-assembly2_B  TM=6.889E-01  e=3.623E-02  Manduca sexta

Organism: NCBI:txid1563983

Solvent-accessible surface area (backbone atoms only — not comparable to full-atom values): 6084 Å² total; per-residue (Å²): 136,77,97,74,81,94,81,86,89,73,63,90,86,58,68,65,91,52,52,59,63,53,46,53,63,66,47,45,82,50,97,40,60,55,91,88,49,100,57,54,69,70,66,70,46,42,60,61,72,69,52,52,86,80,67,84,58,90,92,52,54,73,57,52,33,52,53,50,46,50,38,72,44,19,59,48,70,45,69,49,58,76,73,48,90,53,68,70,59,38,73,70,108

pLDDT: mean 88.47, std 8.27, range [55.06, 96.31]